Protein AF-A0A0E3SCI7-F1 (afdb_monomer_lite)

Organism: NCBI:txid1434110

Sequence (74 aa):
MRLYDNPAWYDEKRNIIHLPEEAQKKHKKRQLERTIHPLPSMFHYLLKDFWQARKSPLESTWKRIFRDGLYLQA

Foldseek 3Di:
DDCLVPVVQADLVQRKGKDAQ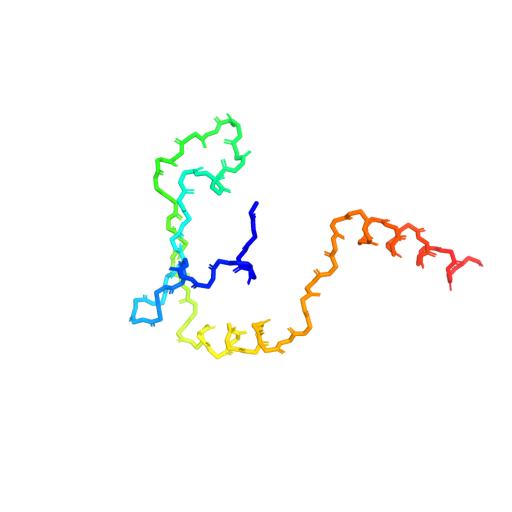VNDPDPPDDDRIDIDDDDPNCVVVVVVVVNVDDDDDDPVVVVCCVVVVVVVPD

Structure (mmCIF, N/CA/C/O backbone):
data_AF-A0A0E3SCI7-F1
#
_entry.id   AF-A0A0E3SCI7-F1
#
loop_
_atom_site.group_PDB
_atom_site.id
_atom_site.type_symbol
_atom_site.label_atom_id
_atom_site.label_alt_id
_atom_site.label_comp_id
_atom_site.label_asym_id
_atom_site.label_entity_id
_atom_site.label_seq_id
_atom_site.pdbx_PDB_ins_code
_atom_site.Cartn_x
_atom_site.Cartn_y
_atom_site.Cartn_z
_atom_site.occupancy
_atom_site.B_iso_or_equiv
_atom_site.auth_seq_id
_atom_site.auth_comp_id
_atom_site.auth_asym_id
_atom_site.auth_atom_id
_atom_site.pdbx_PDB_model_num
ATOM 1 N N . MET A 1 1 ? 7.812 9.610 -0.483 1.00 78.19 1 MET A N 1
ATOM 2 C CA . MET A 1 1 ? 7.288 8.419 0.207 1.00 78.19 1 MET A CA 1
ATOM 3 C C . MET A 1 1 ? 6.412 7.630 -0.760 1.00 78.19 1 MET A C 1
ATOM 5 O O . MET A 1 1 ? 5.818 8.249 -1.643 1.00 78.19 1 MET A O 1
ATOM 9 N N . ARG A 1 2 ? 6.401 6.296 -0.666 1.00 86.44 2 ARG A N 1
ATOM 10 C CA . ARG A 1 2 ? 5.595 5.386 -1.502 1.00 86.44 2 ARG A CA 1
ATOM 11 C C . ARG A 1 2 ? 4.885 4.373 -0.602 1.00 86.44 2 ARG A C 1
ATOM 13 O O . ARG A 1 2 ? 5.402 4.057 0.464 1.00 86.44 2 ARG A O 1
ATOM 20 N N . LEU A 1 3 ? 3.759 3.827 -1.066 1.00 89.94 3 LEU A N 1
ATOM 21 C CA . LEU A 1 3 ? 2.988 2.813 -0.334 1.00 89.94 3 LEU A CA 1
ATOM 22 C C . LEU A 1 3 ? 3.817 1.563 0.003 1.00 89.94 3 LEU A C 1
ATOM 24 O O . LEU A 1 3 ? 3.710 1.037 1.103 1.00 89.94 3 LEU A O 1
ATOM 28 N N . TYR A 1 4 ? 4.696 1.124 -0.908 1.00 91.50 4 TYR A N 1
ATOM 29 C CA . TYR A 1 4 ? 5.572 -0.031 -0.668 1.00 91.50 4 TYR A CA 1
ATOM 30 C C . TYR A 1 4 ? 6.444 0.143 0.586 1.00 91.50 4 TYR A C 1
ATOM 32 O O . TYR A 1 4 ? 6.665 -0.810 1.318 1.00 91.50 4 TYR A O 1
ATOM 40 N N . ASP A 1 5 ? 6.904 1.368 0.854 1.00 91.56 5 ASP A N 1
ATOM 41 C CA . ASP A 1 5 ? 7.757 1.681 2.005 1.00 91.56 5 ASP A CA 1
ATOM 42 C C . ASP A 1 5 ? 6.954 1.941 3.294 1.00 91.56 5 ASP A C 1
ATOM 44 O O . ASP A 1 5 ? 7.547 2.123 4.351 1.00 91.56 5 ASP A O 1
ATOM 48 N N . ASN A 1 6 ? 5.621 2.027 3.208 1.00 92.94 6 ASN A N 1
ATOM 49 C CA . ASN A 1 6 ? 4.749 2.453 4.305 1.00 92.94 6 ASN A CA 1
ATOM 50 C C . ASN A 1 6 ? 3.499 1.555 4.387 1.00 92.94 6 ASN A C 1
ATOM 52 O O . ASN A 1 6 ? 2.387 2.023 4.135 1.00 92.94 6 ASN A O 1
ATOM 56 N N . PRO A 1 7 ? 3.649 0.261 4.729 1.00 92.75 7 PRO A N 1
ATOM 57 C CA . PRO A 1 7 ? 2.522 -0.671 4.800 1.00 92.75 7 PRO A CA 1
ATOM 58 C C . PRO A 1 7 ? 1.470 -0.265 5.842 1.00 92.75 7 PRO A C 1
ATOM 60 O O . PRO A 1 7 ? 0.290 -0.530 5.649 1.00 92.75 7 PRO A O 1
ATOM 63 N N . ALA A 1 8 ? 1.874 0.458 6.893 1.00 93.75 8 ALA A N 1
ATOM 64 C CA . ALA A 1 8 ? 0.983 0.975 7.935 1.00 93.75 8 ALA A CA 1
ATOM 65 C C . ALA A 1 8 ? -0.087 1.957 7.421 1.00 93.75 8 ALA A C 1
ATOM 67 O O . ALA A 1 8 ? -1.045 2.248 8.130 1.00 93.75 8 ALA A O 1
ATOM 68 N N . TRP A 1 9 ? 0.056 2.474 6.198 1.00 93.94 9 TRP A N 1
ATOM 69 C CA . TRP A 1 9 ? -0.976 3.297 5.568 1.00 93.94 9 TRP A CA 1
ATOM 70 C C . TRP A 1 9 ? -2.219 2.499 5.179 1.00 93.94 9 TRP A C 1
ATOM 72 O O . TRP A 1 9 ? -3.270 3.095 4.966 1.00 93.94 9 TRP A O 1
ATOM 82 N N . TYR A 1 10 ? -2.121 1.177 5.056 1.00 95.31 10 TYR A N 1
ATOM 83 C CA . TYR A 1 10 ? -3.262 0.329 4.747 1.00 95.31 10 TYR A CA 1
ATOM 84 C C . TYR A 1 10 ? -3.897 -0.231 6.022 1.00 95.31 10 TYR A C 1
ATOM 86 O O . TYR A 1 10 ? -3.250 -0.936 6.795 1.00 95.31 10 TYR A O 1
ATOM 94 N N . ASP A 1 11 ? -5.184 0.048 6.211 1.00 93.94 11 ASP A N 1
ATOM 95 C CA . ASP A 1 11 ? -6.004 -0.570 7.250 1.00 93.94 11 ASP A CA 1
ATOM 96 C C . ASP A 1 11 ? -6.763 -1.749 6.629 1.00 93.94 11 ASP A C 1
ATOM 98 O O . ASP A 1 11 ? -7.754 -1.562 5.920 1.00 93.94 11 ASP A O 1
ATOM 102 N N . GLU A 1 12 ? -6.287 -2.971 6.885 1.00 91.69 12 GLU A N 1
ATOM 103 C CA . GLU A 1 12 ? -6.883 -4.204 6.349 1.00 91.69 12 GLU A CA 1
ATOM 104 C C . GLU A 1 12 ? -8.305 -4.438 6.869 1.00 91.69 12 GLU A C 1
ATOM 106 O O . GLU A 1 12 ? -9.144 -4.950 6.131 1.00 91.69 12 GLU A O 1
ATOM 111 N N . LYS A 1 13 ? -8.613 -4.022 8.106 1.00 91.69 13 LYS A N 1
ATOM 112 C CA . LYS A 1 13 ? -9.944 -4.228 8.701 1.00 91.69 13 LYS A CA 1
ATOM 113 C C . LYS A 1 13 ? -10.990 -3.359 8.021 1.00 91.69 13 LYS A C 1
ATOM 115 O O . LYS A 1 13 ? -12.125 -3.789 7.836 1.00 91.69 13 LYS A O 1
ATOM 120 N N . ARG A 1 14 ? -10.613 -2.125 7.689 1.00 92.25 14 ARG A N 1
ATOM 121 C CA . ARG A 1 14 ? -11.496 -1.154 7.030 1.00 92.25 14 ARG A CA 1
ATOM 122 C C . ARG A 1 14 ? -11.379 -1.175 5.510 1.00 92.25 14 ARG A C 1
ATOM 124 O O . ARG A 1 14 ? -12.212 -0.567 4.848 1.00 92.25 14 ARG A O 1
ATOM 131 N N . ASN A 1 15 ? -10.370 -1.860 4.972 1.00 93.75 15 ASN A N 1
ATOM 132 C CA . ASN A 1 15 ? -10.030 -1.883 3.555 1.00 93.75 15 ASN A CA 1
ATOM 133 C C . ASN A 1 15 ? -9.894 -0.460 2.982 1.00 93.75 15 ASN A C 1
ATOM 135 O O . ASN A 1 15 ? -10.574 -0.071 2.029 1.00 93.75 15 ASN A O 1
ATOM 139 N N . ILE A 1 16 ? -9.029 0.339 3.611 1.00 94.56 16 ILE A N 1
ATOM 140 C CA . ILE A 1 16 ? -8.741 1.726 3.219 1.00 94.56 16 ILE A CA 1
ATOM 141 C C . ILE A 1 16 ? -7.241 1.991 3.212 1.00 94.56 16 ILE A C 1
ATOM 143 O O . ILE A 1 16 ? -6.492 1.395 3.983 1.00 94.56 16 ILE A O 1
ATOM 147 N N . ILE A 1 17 ? -6.806 2.936 2.378 1.00 94.06 17 ILE A N 1
ATOM 148 C CA . ILE A 1 17 ? -5.440 3.471 2.430 1.00 94.06 17 ILE A CA 1
ATOM 149 C C . ILE A 1 17 ? -5.505 4.901 2.956 1.00 94.06 17 ILE A C 1
ATOM 151 O O . ILE A 1 17 ? -6.062 5.776 2.294 1.00 94.06 17 ILE A O 1
ATOM 155 N N . HIS A 1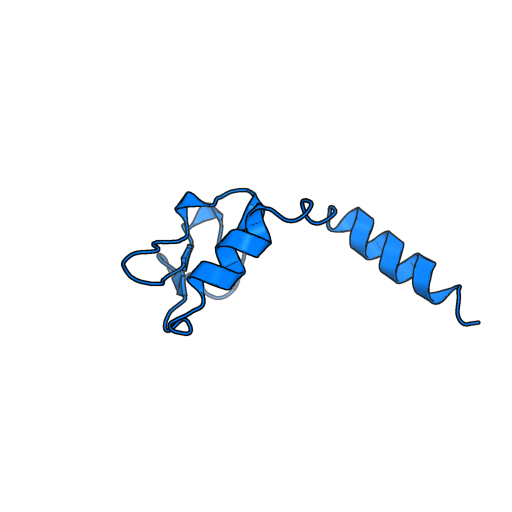 18 ? -4.923 5.146 4.122 1.00 93.12 18 HIS A N 1
ATOM 156 C CA . HIS A 1 18 ? -4.773 6.466 4.714 1.00 93.12 18 HIS A CA 1
ATOM 157 C C . HIS A 1 18 ? -3.422 7.075 4.320 1.00 93.12 18 HIS A C 1
ATOM 159 O O . HIS A 1 18 ? -2.366 6.531 4.638 1.00 93.12 18 HIS A O 1
ATOM 165 N N . LEU A 1 19 ? -3.450 8.208 3.617 1.00 89.38 19 LEU A N 1
ATOM 166 C CA . LEU A 1 19 ? -2.246 8.950 3.252 1.00 89.38 19 LEU A CA 1
ATOM 167 C C . LEU A 1 19 ? -2.051 10.137 4.208 1.00 89.38 19 LEU A C 1
ATOM 169 O O . LEU A 1 19 ? -2.860 11.075 4.158 1.00 89.38 19 LEU A O 1
ATOM 173 N N . PRO A 1 20 ? -0.976 10.138 5.017 1.00 86.94 20 PRO A N 1
ATOM 174 C CA . PRO A 1 20 ? -0.668 11.252 5.904 1.00 86.94 20 PRO A CA 1
ATOM 175 C C . PRO A 1 20 ? -0.200 12.470 5.097 1.00 86.94 20 PRO A C 1
ATOM 177 O O . PRO A 1 20 ? 0.142 12.354 3.914 1.00 86.94 20 PRO A O 1
ATOM 180 N N . GLU A 1 21 ? -0.198 13.649 5.714 1.00 82.06 21 GLU A N 1
ATOM 181 C CA . GLU A 1 21 ? 0.067 14.930 5.045 1.00 82.06 21 GLU A CA 1
ATOM 182 C C . GLU A 1 21 ? 1.412 14.942 4.294 1.00 82.06 21 GLU A C 1
ATOM 184 O O . GLU A 1 21 ? 1.482 15.378 3.140 1.00 82.06 21 GLU A O 1
ATOM 189 N N . GLU A 1 22 ? 2.460 14.353 4.870 1.00 82.19 22 GLU A N 1
ATOM 190 C CA . GLU A 1 22 ? 3.809 14.299 4.290 1.00 82.19 22 GLU A CA 1
ATOM 191 C C . GLU A 1 22 ? 3.864 13.460 3.002 1.00 82.19 22 GLU A C 1
ATOM 193 O O . GLU A 1 22 ? 4.730 13.649 2.136 1.00 82.19 22 GLU A O 1
ATOM 198 N N . ALA A 1 23 ? 2.927 12.523 2.842 1.00 82.19 23 ALA A N 1
ATOM 199 C CA . ALA A 1 23 ? 2.806 11.699 1.647 1.00 82.19 23 ALA A CA 1
ATOM 200 C C . ALA A 1 23 ? 2.093 12.430 0.497 1.00 82.19 23 ALA A C 1
ATOM 202 O O . ALA A 1 23 ? 2.199 12.022 -0.669 1.00 82.19 23 ALA A O 1
ATOM 203 N N . GLN A 1 24 ? 1.380 13.519 0.788 1.00 80.50 24 GLN A N 1
ATOM 204 C CA . GLN A 1 24 ? 0.543 14.220 -0.175 1.00 80.50 24 GLN A CA 1
ATOM 205 C C . GLN A 1 24 ? 1.334 15.269 -0.967 1.00 80.50 24 GLN A C 1
ATOM 207 O O . GLN A 1 24 ? 1.323 16.461 -0.688 1.00 80.50 24 GLN A O 1
ATOM 212 N N . LYS A 1 25 ? 1.966 14.850 -2.067 1.00 72.94 25 LYS A N 1
ATOM 213 C CA . LYS A 1 25 ? 2.743 15.754 -2.945 1.00 72.94 25 LYS A CA 1
ATOM 214 C C . LYS A 1 25 ? 1.915 16.743 -3.792 1.00 72.94 25 LYS A C 1
ATOM 216 O O . LYS A 1 25 ? 2.479 17.441 -4.637 1.00 72.94 25 LYS A O 1
ATOM 221 N N . LYS A 1 26 ? 0.582 16.796 -3.664 1.00 67.62 26 LYS A N 1
ATOM 222 C CA . LYS A 1 26 ? -0.249 17.643 -4.543 1.00 67.62 26 LYS A CA 1
ATOM 223 C C . LYS A 1 26 ? -0.252 19.099 -4.073 1.00 67.62 26 LYS A C 1
ATOM 225 O O . LYS A 1 26 ? -0.982 19.475 -3.170 1.00 67.62 26 LYS A O 1
ATOM 230 N N . HIS A 1 27 ? 0.490 19.934 -4.795 1.00 62.22 27 HIS A N 1
ATOM 231 C CA . HIS A 1 27 ? 0.674 21.357 -4.492 1.00 62.22 27 HIS A CA 1
ATOM 232 C C . HIS A 1 27 ? -0.603 22.221 -4.611 1.00 62.22 27 HIS A C 1
ATOM 234 O O . HIS A 1 27 ? -0.730 23.224 -3.921 1.00 62.22 27 HIS A O 1
ATOM 240 N N . LYS A 1 28 ? -1.558 21.865 -5.491 1.00 67.88 28 LYS A N 1
ATOM 241 C CA . LYS A 1 28 ? -2.705 22.740 -5.841 1.00 67.88 28 LYS A CA 1
ATOM 242 C C . LYS A 1 28 ? -3.981 22.548 -5.006 1.00 67.88 28 LYS A C 1
ATOM 244 O O . LYS A 1 28 ? -4.799 23.456 -4.965 1.00 67.88 28 LYS A O 1
ATOM 249 N N . LYS A 1 29 ? -4.194 21.387 -4.378 1.00 65.81 29 LYS A N 1
ATOM 250 C CA . LYS A 1 29 ? -5.351 21.128 -3.500 1.00 65.81 29 LYS A CA 1
ATOM 251 C C . LYS A 1 29 ? -4.858 20.386 -2.267 1.00 65.81 29 LYS A C 1
ATOM 253 O O . LYS A 1 29 ? -4.528 19.205 -2.368 1.00 65.81 29 LYS A O 1
ATOM 258 N N . ARG A 1 30 ? -4.795 21.100 -1.143 1.00 63.22 30 ARG A N 1
ATOM 259 C CA . ARG A 1 30 ? -4.468 20.543 0.170 1.00 63.22 30 ARG A CA 1
ATOM 260 C C . ARG A 1 30 ? -5.725 19.899 0.735 1.00 63.22 30 ARG A C 1
ATOM 262 O O . ARG A 1 30 ? -6.712 20.583 0.978 1.00 63.22 30 ARG A O 1
ATOM 269 N N . GLN A 1 31 ? -5.700 18.585 0.880 1.00 68.31 31 GLN A N 1
ATOM 270 C CA .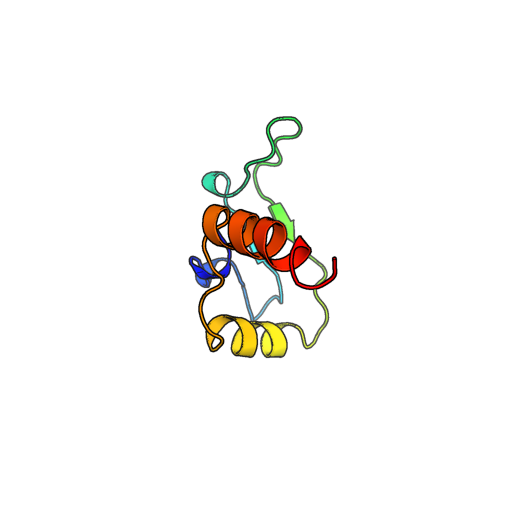 GLN A 1 31 ? -6.671 17.849 1.672 1.00 68.31 31 GLN A CA 1
ATOM 271 C C . GLN A 1 31 ? -5.891 17.353 2.889 1.00 68.31 31 GLN A C 1
ATOM 273 O O . GLN A 1 31 ? -4.900 16.661 2.702 1.00 68.31 31 GLN A O 1
ATOM 278 N N . LEU A 1 32 ? -6.271 17.761 4.102 1.00 66.81 32 LEU A N 1
ATOM 279 C CA . LEU A 1 32 ? -5.481 17.471 5.311 1.00 66.81 32 LEU A CA 1
ATOM 280 C C . LEU A 1 32 ? -5.275 15.960 5.491 1.00 66.81 32 LEU A C 1
ATOM 282 O O . LEU A 1 32 ? -4.148 15.495 5.601 1.00 66.81 32 LEU A O 1
ATOM 286 N N . GLU A 1 33 ? -6.345 15.180 5.347 1.00 69.50 33 GLU A N 1
ATOM 287 C CA . GLU A 1 33 ? -6.281 13.721 5.333 1.00 69.50 33 GLU A CA 1
ATOM 288 C C . GLU A 1 33 ? -6.857 13.165 4.037 1.00 69.50 33 GLU A C 1
ATOM 290 O O . GLU A 1 33 ? -7.983 13.493 3.637 1.00 69.50 33 GLU A O 1
ATOM 295 N N . ARG A 1 34 ? -6.088 12.302 3.370 1.00 81.00 34 ARG A N 1
ATOM 296 C CA . ARG A 1 34 ? -6.512 11.671 2.124 1.00 81.00 34 ARG A CA 1
ATOM 297 C C . ARG A 1 34 ? -6.623 10.170 2.308 1.00 81.00 34 ARG A C 1
ATOM 299 O O . ARG A 1 34 ? -5.672 9.424 2.097 1.00 81.00 34 ARG A O 1
ATOM 306 N N . THR A 1 35 ? -7.829 9.742 2.643 1.00 87.75 35 THR A N 1
ATOM 307 C CA . THR A 1 35 ? -8.200 8.330 2.655 1.00 87.75 35 THR A CA 1
ATOM 308 C C . THR A 1 35 ? -8.675 7.910 1.266 1.00 87.75 35 THR A C 1
ATOM 310 O O . THR A 1 35 ? -9.515 8.574 0.657 1.00 87.75 35 THR A O 1
ATOM 313 N N . ILE A 1 36 ? -8.129 6.816 0.742 1.00 88.50 36 ILE A N 1
ATOM 314 C CA . ILE A 1 36 ? -8.588 6.175 -0.492 1.00 88.50 36 ILE A CA 1
ATOM 315 C C . ILE A 1 36 ? -9.641 5.134 -0.109 1.00 88.50 36 ILE A C 1
ATOM 317 O O . ILE A 1 36 ? -9.327 4.149 0.559 1.00 88.50 36 ILE A O 1
ATOM 321 N N . HIS A 1 37 ? -10.883 5.383 -0.522 1.00 87.19 37 HIS A N 1
ATOM 322 C CA . HIS A 1 37 ? -12.058 4.544 -0.286 1.00 87.19 37 HIS A CA 1
ATOM 323 C C . HIS A 1 37 ? -13.144 4.883 -1.337 1.00 87.19 37 HIS A C 1
ATOM 325 O O . HIS A 1 37 ? -13.246 6.055 -1.714 1.00 87.19 37 HIS A O 1
ATOM 331 N N . PRO A 1 38 ? -13.979 3.923 -1.785 1.00 87.81 38 PRO A N 1
ATOM 332 C CA . PRO A 1 38 ? -13.949 2.501 -1.437 1.00 87.81 38 PRO A CA 1
ATOM 333 C C . PRO A 1 38 ? -12.846 1.742 -2.175 1.00 87.81 38 PRO A C 1
ATOM 335 O O . PRO A 1 38 ? -12.518 2.056 -3.319 1.00 87.81 38 PRO A O 1
ATOM 338 N N . LEU A 1 39 ? -12.286 0.727 -1.517 1.00 92.88 39 LEU A N 1
ATOM 339 C CA . LEU A 1 39 ? -11.439 -0.271 -2.167 1.00 92.88 39 LEU A CA 1
ATOM 340 C C . LEU A 1 39 ? -12.262 -1.539 -2.454 1.00 92.88 39 LEU A C 1
ATOM 342 O O . LEU A 1 39 ? -13.216 -1.828 -1.727 1.00 92.88 39 LEU A O 1
ATOM 346 N N . PRO A 1 40 ? -11.914 -2.315 -3.496 1.00 94.44 40 PRO A N 1
ATOM 347 C CA . PRO A 1 40 ? -12.549 -3.606 -3.764 1.00 94.44 40 PRO A CA 1
ATOM 348 C C . PRO A 1 40 ? -12.462 -4.551 -2.558 1.00 94.44 40 PRO A C 1
ATOM 350 O O . PRO A 1 40 ? -11.442 -4.572 -1.878 1.00 94.44 40 PRO A O 1
ATOM 353 N N . SER A 1 41 ? -13.481 -5.377 -2.307 1.00 90.81 41 SER A N 1
ATOM 354 C CA . SER A 1 41 ? -13.545 -6.262 -1.123 1.00 90.81 41 SER A CA 1
ATOM 355 C C . SER A 1 41 ? -12.316 -7.165 -0.945 1.00 90.81 41 SER A C 1
ATOM 357 O O . SER A 1 41 ? -11.854 -7.374 0.170 1.00 90.81 41 SER A O 1
ATOM 359 N N . MET A 1 42 ? -11.746 -7.646 -2.049 1.00 92.06 42 MET A N 1
ATOM 360 C CA . MET A 1 42 ? -10.596 -8.559 -2.070 1.00 92.06 42 MET A CA 1
ATOM 361 C C . MET A 1 42 ? -9.249 -7.833 -2.217 1.00 92.06 42 MET A C 1
ATOM 363 O O . MET A 1 42 ? -8.223 -8.464 -2.472 1.00 92.06 42 MET A O 1
ATOM 367 N N . PHE A 1 43 ? -9.218 -6.505 -2.081 1.00 94.00 43 PHE A N 1
ATOM 368 C CA . PHE A 1 43 ? -8.014 -5.710 -2.336 1.00 94.00 43 PHE A CA 1
ATOM 369 C C . PHE A 1 43 ? -6.851 -6.055 -1.394 1.00 94.00 43 PHE A C 1
ATOM 371 O O . PHE A 1 43 ? -5.687 -5.951 -1.778 1.00 94.00 43 PHE A O 1
ATOM 378 N N . HIS A 1 44 ? -7.148 -6.561 -0.195 1.00 92.75 44 HIS A N 1
ATOM 379 C CA . HIS A 1 44 ? -6.131 -7.036 0.740 1.00 92.75 44 HIS A CA 1
ATOM 380 C C . HIS A 1 44 ? -5.279 -8.192 0.183 1.00 92.75 44 HIS A C 1
AT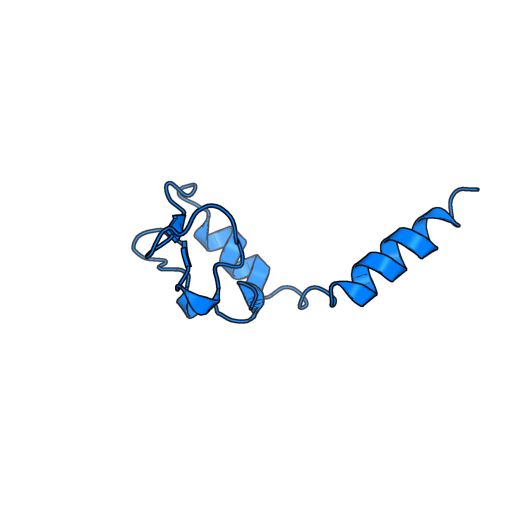OM 382 O O . HIS A 1 44 ? -4.102 -8.287 0.528 1.00 92.75 44 HIS A O 1
ATOM 388 N N . TYR A 1 45 ? -5.828 -9.054 -0.684 1.00 93.94 45 TYR A N 1
ATOM 389 C CA . TYR A 1 45 ? -5.054 -10.120 -1.331 1.00 93.94 45 TYR A CA 1
ATOM 390 C C . TYR A 1 45 ? -4.017 -9.532 -2.292 1.00 93.94 45 TYR A C 1
ATOM 392 O O . TYR A 1 45 ? -2.839 -9.857 -2.194 1.00 93.94 45 TYR A O 1
ATOM 400 N N . LEU A 1 46 ? -4.433 -8.573 -3.127 1.00 93.56 46 LEU A N 1
ATOM 401 C CA . LEU A 1 46 ? -3.529 -7.863 -4.039 1.00 93.56 46 LEU A CA 1
ATOM 402 C C . LEU A 1 46 ? -2.412 -7.140 -3.288 1.00 93.56 46 LEU A C 1
ATOM 404 O O . LEU A 1 46 ? -1.272 -7.109 -3.742 1.00 93.56 46 LEU A O 1
ATOM 408 N N . LEU A 1 47 ? -2.731 -6.548 -2.139 1.00 93.50 47 LEU A N 1
ATOM 409 C CA . LEU A 1 47 ? -1.742 -5.852 -1.329 1.00 93.50 47 LEU A CA 1
ATOM 410 C C . LEU A 1 47 ? -0.732 -6.804 -0.673 1.00 93.50 47 LEU A C 1
ATOM 412 O O . LEU A 1 47 ? 0.456 -6.481 -0.630 1.00 93.50 47 LEU A O 1
ATOM 416 N N . LYS A 1 48 ? -1.163 -7.993 -0.228 1.00 92.19 48 LYS A N 1
ATOM 417 C CA . LYS A 1 48 ? -0.244 -9.043 0.253 1.00 92.19 48 LYS A CA 1
ATOM 418 C C . LYS A 1 48 ? 0.766 -9.414 -0.831 1.00 92.19 48 LYS A C 1
ATOM 420 O O . LYS A 1 48 ? 1.968 -9.357 -0.572 1.00 92.19 48 LYS A O 1
ATOM 425 N N . ASP A 1 49 ? 0.291 -9.673 -2.046 1.00 93.69 49 ASP A N 1
ATOM 426 C CA . ASP A 1 49 ? 1.156 -9.983 -3.189 1.00 93.69 49 ASP A CA 1
ATOM 427 C C . ASP A 1 49 ? 2.069 -8.803 -3.541 1.00 93.69 49 ASP A C 1
ATOM 429 O O . ASP A 1 49 ? 3.258 -8.979 -3.801 1.00 93.69 49 ASP A O 1
ATOM 433 N N . PHE A 1 50 ? 1.544 -7.576 -3.496 1.00 92.88 50 PHE A N 1
ATOM 434 C CA . PHE A 1 50 ? 2.297 -6.359 -3.790 1.00 92.88 50 PHE A CA 1
ATOM 435 C C . PHE A 1 50 ? 3.513 -6.172 -2.875 1.00 92.88 50 PHE A C 1
ATOM 437 O O . PHE A 1 50 ? 4.578 -5.800 -3.369 1.00 92.88 50 PHE A O 1
ATOM 444 N N . TRP A 1 51 ? 3.384 -6.419 -1.567 1.00 93.75 51 TRP A N 1
ATOM 445 C CA . TRP A 1 51 ? 4.514 -6.294 -0.634 1.00 93.75 51 TRP A CA 1
ATOM 446 C C . TRP A 1 51 ? 5.458 -7.496 -0.656 1.00 93.75 51 TRP A C 1
ATOM 448 O O . TRP A 1 51 ? 6.648 -7.322 -0.397 1.00 93.75 51 TRP A O 1
ATOM 458 N N . GLN A 1 52 ? 4.965 -8.690 -0.986 1.00 93.19 52 GLN A N 1
ATOM 459 C CA . GLN A 1 52 ? 5.816 -9.868 -1.195 1.00 93.19 52 GLN A CA 1
ATOM 460 C C . GLN A 1 52 ? 6.606 -9.786 -2.507 1.00 93.19 52 GLN A C 1
ATOM 462 O O . GLN A 1 52 ? 7.706 -10.331 -2.613 1.00 93.19 52 GLN A O 1
ATOM 467 N N . ALA A 1 53 ? 6.071 -9.082 -3.504 1.00 91.25 53 ALA A N 1
ATOM 468 C CA . ALA A 1 53 ? 6.750 -8.851 -4.764 1.00 91.25 53 ALA A CA 1
ATOM 469 C C . ALA A 1 53 ? 8.023 -8.012 -4.585 1.00 91.25 53 ALA A C 1
ATOM 471 O O . ALA A 1 53 ? 8.197 -7.238 -3.636 1.00 91.25 53 ALA A O 1
ATOM 472 N N . ARG A 1 54 ? 8.929 -8.128 -5.564 1.00 87.88 54 ARG A N 1
ATOM 473 C CA . ARG A 1 54 ? 10.155 -7.330 -5.606 1.00 87.88 54 ARG A CA 1
ATOM 474 C C . ARG A 1 54 ? 9.807 -5.843 -5.577 1.00 87.88 54 ARG A C 1
ATOM 476 O O . ARG A 1 54 ? 9.030 -5.358 -6.400 1.00 87.88 54 ARG A O 1
ATOM 483 N N . LYS A 1 55 ? 10.468 -5.110 -4.678 1.00 86.88 55 LYS A N 1
ATOM 484 C CA . LYS A 1 55 ? 10.355 -3.655 -4.581 1.00 86.88 55 LYS A CA 1
ATOM 485 C C . LYS A 1 55 ? 10.491 -3.002 -5.951 1.00 86.88 55 LYS A C 1
ATOM 487 O O . LYS A 1 55 ? 11.476 -3.211 -6.662 1.00 86.88 55 LYS A O 1
ATOM 492 N N . SER A 1 56 ? 9.504 -2.176 -6.287 1.00 82.31 56 SER A N 1
ATOM 493 C CA . SER A 1 56 ? 9.510 -1.420 -7.535 1.00 82.31 56 SER A CA 1
ATOM 494 C C . SER A 1 56 ? 10.785 -0.572 -7.657 1.00 82.31 56 SER A C 1
ATOM 496 O O . SER A 1 56 ? 11.158 0.097 -6.686 1.00 82.31 56 SER A O 1
ATOM 498 N N . PRO A 1 57 ? 11.417 -0.528 -8.844 1.00 85.50 57 PRO A N 1
ATOM 499 C CA . PRO A 1 57 ? 12.563 0.334 -9.102 1.00 85.50 57 PRO A CA 1
ATOM 500 C C . PRO A 1 57 ? 12.318 1.809 -8.751 1.00 85.50 57 PRO A C 1
ATOM 502 O O . PRO A 1 57 ? 11.180 2.301 -8.671 1.00 85.50 57 PRO A O 1
ATOM 505 N N . LEU A 1 58 ? 13.410 2.550 -8.567 1.00 83.81 58 LEU A N 1
ATOM 506 C CA . LEU A 1 58 ? 13.348 4.001 -8.415 1.00 83.81 58 LEU A CA 1
ATOM 507 C C . LEU A 1 58 ? 12.762 4.640 -9.676 1.00 83.81 58 LEU A C 1
ATOM 509 O O . LEU A 1 58 ? 12.833 4.088 -10.770 1.00 83.81 58 LEU A O 1
ATOM 513 N N . GLU A 1 59 ? 12.173 5.824 -9.527 1.00 81.19 59 GLU A N 1
ATOM 514 C CA . GLU A 1 59 ? 11.596 6.552 -10.663 1.00 81.19 59 GLU A CA 1
ATOM 515 C C . GLU A 1 59 ? 12.632 6.822 -11.762 1.00 81.19 59 GLU A C 1
ATOM 517 O O . GLU A 1 59 ? 12.324 6.678 -12.937 1.00 81.19 59 GLU A O 1
ATOM 522 N N . SER A 1 60 ? 13.872 7.156 -11.392 1.00 82.94 60 SER A N 1
ATOM 523 C CA . SER A 1 60 ? 14.984 7.324 -12.334 1.00 82.94 60 SER A CA 1
ATOM 524 C C . SER A 1 60 ? 15.294 6.033 -13.093 1.00 82.94 60 SER A C 1
ATOM 526 O O . SER A 1 60 ? 15.515 6.069 -14.300 1.00 82.94 60 SER A O 1
ATOM 528 N N . THR A 1 61 ? 15.253 4.890 -12.405 1.00 83.88 61 THR A N 1
ATOM 529 C CA . THR A 1 61 ? 15.437 3.571 -13.013 1.00 83.88 61 THR A CA 1
ATOM 530 C C . THR A 1 61 ? 14.300 3.242 -13.968 1.00 83.88 61 THR A C 1
ATOM 532 O O . THR A 1 61 ? 14.575 2.804 -15.075 1.00 83.88 61 THR A O 1
ATOM 535 N N . TRP A 1 62 ? 13.046 3.508 -13.594 1.00 82.62 62 TRP A N 1
ATOM 536 C CA . TRP A 1 62 ? 11.902 3.355 -14.495 1.00 82.62 62 TRP A CA 1
ATOM 537 C C . TRP A 1 62 ? 12.010 4.265 -15.714 1.00 82.62 62 TRP A C 1
ATOM 539 O O . TRP A 1 62 ? 11.882 3.788 -16.832 1.00 82.62 62 TRP A O 1
ATOM 549 N N . LYS A 1 63 ? 12.311 5.555 -15.523 1.00 82.56 63 LYS A N 1
ATOM 550 C CA . LYS A 1 63 ? 12.528 6.514 -16.618 1.00 82.56 63 LYS A CA 1
ATOM 551 C C . LYS A 1 63 ? 13.608 6.034 -17.578 1.00 82.56 63 LYS A C 1
ATOM 553 O O . LYS A 1 63 ? 13.439 6.182 -18.780 1.00 82.56 63 LYS A O 1
ATOM 558 N N . ARG A 1 64 ? 14.688 5.453 -17.050 1.00 82.62 64 ARG A N 1
ATOM 559 C CA . ARG A 1 64 ? 15.748 4.841 -17.849 1.00 82.62 64 ARG A CA 1
ATOM 560 C C . ARG A 1 64 ? 15.263 3.579 -18.567 1.00 82.62 64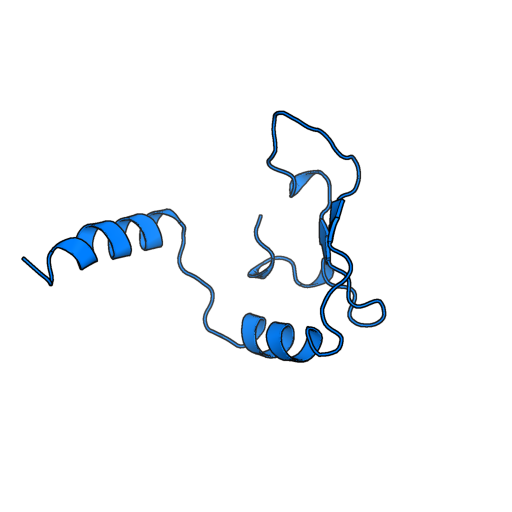 ARG A C 1
ATOM 562 O O . ARG A 1 64 ? 15.387 3.527 -19.771 1.00 82.62 64 ARG A O 1
ATOM 569 N N . ILE A 1 65 ? 14.636 2.621 -17.880 1.00 81.56 65 ILE A N 1
ATOM 570 C CA . ILE A 1 65 ? 14.095 1.395 -18.501 1.00 81.56 65 ILE A CA 1
ATOM 571 C C . ILE A 1 65 ? 13.096 1.726 -19.616 1.00 81.56 65 ILE A C 1
ATOM 573 O O . ILE A 1 65 ? 13.167 1.130 -20.680 1.00 81.56 65 ILE A O 1
ATOM 577 N N . PHE A 1 66 ? 12.188 2.681 -19.404 1.00 78.25 66 PHE A N 1
ATOM 578 C CA . PHE A 1 66 ? 11.236 3.101 -20.435 1.00 78.25 66 PHE A CA 1
ATOM 579 C C . PHE A 1 66 ? 11.916 3.848 -21.586 1.00 78.25 66 PHE A C 1
ATOM 581 O O . PHE A 1 66 ? 11.559 3.630 -22.738 1.00 78.25 66 PHE A O 1
ATOM 588 N N . ARG A 1 67 ? 12.902 4.707 -21.294 1.00 76.25 67 ARG A N 1
ATOM 589 C CA . ARG A 1 67 ? 13.698 5.403 -22.317 1.00 76.25 67 ARG A CA 1
ATOM 590 C C . ARG A 1 67 ? 14.520 4.429 -23.160 1.00 76.25 67 ARG A C 1
ATOM 592 O O . ARG A 1 67 ? 14.564 4.582 -24.370 1.00 76.25 67 ARG A O 1
ATOM 599 N N . ASP A 1 68 ? 15.149 3.453 -22.521 1.00 75.62 68 ASP A N 1
ATOM 600 C CA . ASP A 1 68 ? 16.087 2.520 -23.145 1.00 75.62 68 ASP A CA 1
ATOM 601 C C . ASP A 1 68 ? 15.341 1.338 -23.793 1.00 75.62 68 ASP A C 1
ATOM 603 O O . ASP A 1 68 ? 15.768 0.815 -24.815 1.00 75.62 68 ASP A O 1
ATOM 607 N N . GLY A 1 69 ? 14.179 0.948 -23.259 1.00 62.53 69 GLY A N 1
ATOM 608 C CA . GLY A 1 69 ? 13.296 -0.072 -23.834 1.00 62.53 69 GLY A CA 1
ATOM 609 C C . GLY A 1 69 ? 12.585 0.369 -25.117 1.00 62.53 69 GLY A C 1
ATOM 610 O O . GLY A 1 69 ? 12.175 -0.481 -25.900 1.00 62.53 69 GLY A O 1
ATOM 611 N N . LEU A 1 70 ? 12.503 1.680 -25.379 1.00 54.19 70 LEU A N 1
ATOM 612 C CA . LEU A 1 70 ? 12.084 2.236 -26.674 1.00 54.19 70 LEU A CA 1
ATOM 613 C C . LEU A 1 70 ? 13.104 1.974 -27.801 1.00 54.19 70 LEU A C 1
ATOM 615 O O . LEU A 1 70 ? 12.742 2.093 -28.966 1.00 54.19 70 LEU A O 1
ATOM 619 N N . TYR A 1 71 ? 14.344 1.578 -27.483 1.00 51.41 71 TYR A N 1
ATOM 620 C CA . TYR A 1 71 ? 15.381 1.247 -28.473 1.00 51.41 71 TYR A CA 1
ATOM 621 C C . TYR A 1 71 ? 15.439 -0.242 -28.848 1.00 51.41 71 TYR A C 1
ATOM 623 O O . TYR A 1 71 ? 16.263 -0.625 -29.669 1.00 51.41 71 TYR A O 1
ATOM 631 N N . LEU A 1 72 ? 14.579 -1.091 -28.275 1.00 51.84 72 LEU A N 1
ATOM 632 C CA . LEU A 1 72 ? 14.502 -2.517 -28.630 1.00 51.84 72 LEU A CA 1
ATOM 633 C C . LEU A 1 72 ? 13.394 -2.828 -29.655 1.00 51.84 72 LEU A C 1
ATOM 635 O O . LEU A 1 72 ? 13.123 -3.996 -29.922 1.00 51.84 72 LEU A O 1
ATOM 639 N N . GLN A 1 73 ? 12.753 -1.799 -30.223 1.00 50.53 73 GLN A N 1
ATOM 640 C CA . GLN A 1 73 ? 11.734 -1.931 -31.277 1.00 50.53 73 GLN A CA 1
ATOM 641 C C . GLN A 1 73 ? 11.967 -1.016 -32.498 1.00 50.53 73 GLN A C 1
ATOM 643 O O . GLN A 1 73 ? 11.026 -0.791 -33.257 1.00 50.53 73 GLN A O 1
ATOM 648 N N . ALA A 1 74 ? 13.182 -0.489 -32.694 1.00 42.12 74 ALA A N 1
ATOM 649 C CA . ALA A 1 74 ? 13.541 0.337 -33.855 1.00 42.12 74 ALA A CA 1
ATOM 650 C C . ALA A 1 74 ? 14.55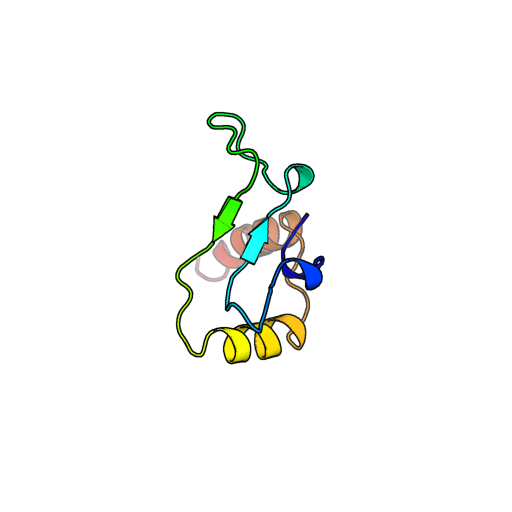3 -0.371 -34.761 1.00 42.12 74 ALA A C 1
ATOM 652 O O . ALA A 1 74 ? 15.475 -1.012 -34.207 1.00 42.12 74 ALA A O 1
#

Radius of gyration: 15.87 Å; chains: 1; bounding box: 30×33×43 Å

Secondary structure (DSSP, 8-state):
--GGG-GGGEETTTTEEEE-GGG---SS---SSEEE-PPPTTHHHHHHHHHHSPPPPPHHHHHHHHHHHGGG--

pLDDT: mean 82.87, std 12.62, range [42.12, 95.31]